Protein AF-A0A484D5K8-F1 (afdb_monomer_lite)

Structure (mmCIF, N/CA/C/O backbone):
data_AF-A0A484D5K8-F1
#
_entry.id   AF-A0A484D5K8-F1
#
loop_
_atom_site.group_PDB
_atom_site.id
_atom_site.type_symbol
_atom_site.label_atom_id
_atom_site.label_alt_id
_atom_site.label_comp_id
_atom_site.label_asym_id
_atom_site.label_entity_id
_atom_site.label_seq_id
_atom_site.pdbx_PDB_ins_code
_atom_site.Cartn_x
_atom_site.Cartn_y
_atom_site.Cartn_z
_atom_site.occupancy
_atom_site.B_iso_or_equiv
_atom_site.auth_seq_id
_atom_site.auth_comp_id
_atom_site.auth_asym_id
_atom_site.auth_atom_id
_atom_site.pdbx_PDB_model_num
ATOM 1 N N . MET A 1 1 ? 22.658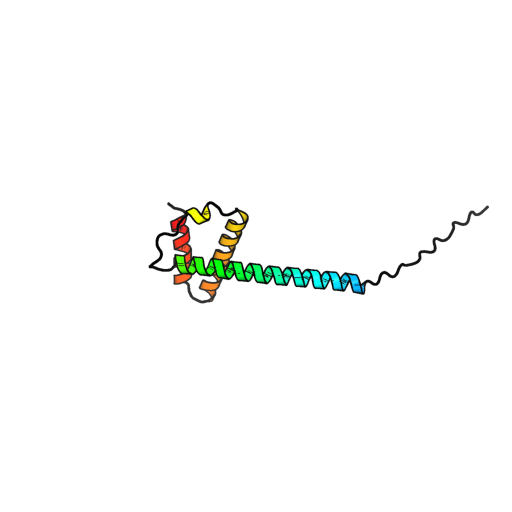 13.164 -77.009 1.00 37.94 1 MET A N 1
ATOM 2 C CA . MET A 1 1 ? 23.662 12.402 -76.237 1.00 37.94 1 MET A CA 1
ATOM 3 C C . MET A 1 1 ? 23.055 12.054 -74.891 1.00 37.94 1 MET A C 1
ATOM 5 O O . MET A 1 1 ? 22.758 12.950 -74.114 1.00 37.94 1 MET A O 1
ATOM 9 N N . GLU A 1 2 ? 22.780 10.773 -74.670 1.00 43.88 2 GLU A N 1
ATOM 10 C CA . GLU A 1 2 ? 22.098 10.262 -73.481 1.00 43.88 2 GLU A CA 1
ATOM 11 C C . GLU A 1 2 ? 23.113 9.976 -72.370 1.00 43.88 2 GLU A C 1
ATOM 13 O O . GLU A 1 2 ? 24.030 9.173 -72.545 1.00 43.88 2 GLU A O 1
ATOM 18 N N . LYS A 1 3 ? 22.986 10.663 -71.231 1.00 46.62 3 LYS A N 1
ATOM 19 C CA . LYS A 1 3 ? 23.890 10.495 -70.088 1.00 46.62 3 LYS A CA 1
ATOM 20 C C . LYS A 1 3 ? 23.287 9.459 -69.134 1.00 46.62 3 LYS A C 1
ATOM 22 O O . LYS A 1 3 ? 22.381 9.765 -68.361 1.00 46.62 3 LYS A O 1
ATOM 27 N N . ARG A 1 4 ? 23.776 8.217 -69.215 1.00 47.25 4 ARG A N 1
ATOM 28 C CA . ARG A 1 4 ? 23.432 7.129 -68.285 1.00 47.25 4 ARG A CA 1
ATOM 29 C C . ARG A 1 4 ? 23.875 7.492 -66.861 1.00 47.25 4 ARG A C 1
ATOM 31 O O . ARG A 1 4 ? 25.015 7.900 -66.656 1.00 47.25 4 ARG A O 1
ATOM 38 N N . ARG A 1 5 ? 22.976 7.333 -65.885 1.00 48.66 5 ARG A N 1
ATOM 39 C CA . ARG A 1 5 ? 23.280 7.436 -64.446 1.00 48.66 5 ARG A CA 1
ATOM 40 C C . ARG A 1 5 ? 23.901 6.112 -63.967 1.00 48.66 5 ARG A C 1
ATOM 42 O O . ARG A 1 5 ? 23.458 5.064 -64.443 1.00 48.66 5 ARG A O 1
ATOM 49 N N . PRO A 1 6 ? 24.892 6.119 -63.058 1.00 44.59 6 PRO A N 1
ATOM 50 C CA . PRO A 1 6 ? 25.453 4.882 -62.533 1.00 44.59 6 PRO A CA 1
ATOM 51 C C . PRO A 1 6 ? 24.456 4.227 -61.569 1.00 44.59 6 PRO A C 1
ATOM 53 O O . PRO A 1 6 ? 23.780 4.908 -60.797 1.00 44.59 6 PRO A O 1
ATOM 56 N N . ARG A 1 7 ? 24.339 2.899 -61.653 1.00 54.81 7 ARG A N 1
ATOM 57 C CA . ARG A 1 7 ? 23.552 2.088 -60.721 1.00 54.81 7 ARG A CA 1
ATOM 58 C C . ARG A 1 7 ? 24.259 2.101 -59.367 1.00 54.81 7 ARG A C 1
ATOM 60 O O . ARG A 1 7 ? 25.444 1.799 -59.294 1.00 54.81 7 ARG A O 1
ATOM 67 N N . VAL A 1 8 ? 23.532 2.480 -58.320 1.00 51.19 8 VAL A N 1
ATOM 68 C CA . VAL A 1 8 ? 23.945 2.245 -56.937 1.00 51.19 8 VAL A CA 1
ATOM 69 C C . VAL A 1 8 ? 23.646 0.778 -56.667 1.00 51.19 8 VAL A C 1
ATOM 71 O O . VAL A 1 8 ? 22.478 0.405 -56.562 1.00 51.19 8 VAL A O 1
ATOM 74 N N . ASP A 1 9 ? 24.682 -0.056 -56.612 1.00 50.00 9 ASP A N 1
ATOM 75 C CA . ASP A 1 9 ? 24.568 -1.405 -56.067 1.00 50.00 9 ASP A CA 1
ATOM 76 C C . ASP A 1 9 ? 24.247 -1.273 -54.577 1.00 50.00 9 ASP A C 1
ATOM 78 O O . ASP A 1 9 ? 25.115 -1.122 -53.716 1.00 50.00 9 ASP A O 1
ATOM 82 N N . GLN A 1 10 ? 22.949 -1.247 -54.285 1.00 47.59 10 GLN A N 1
ATOM 83 C CA . GLN A 1 10 ? 22.411 -1.269 -52.942 1.00 47.59 10 GLN A CA 1
ATOM 84 C C . GLN A 1 10 ? 22.639 -2.678 -52.400 1.00 47.59 10 GLN A C 1
ATOM 86 O O . GLN A 1 10 ? 21.799 -3.566 -52.520 1.00 47.59 10 GLN A O 1
ATOM 91 N N . LYS A 1 11 ? 23.834 -2.900 -51.848 1.00 46.91 11 LYS A N 1
ATOM 92 C CA . LYS A 1 11 ? 24.133 -4.083 -51.052 1.00 46.91 11 LYS A CA 1
ATOM 93 C C . LYS A 1 11 ? 23.225 -4.007 -49.827 1.00 46.91 11 LYS A C 1
ATOM 95 O O . LYS A 1 11 ? 23.500 -3.260 -48.891 1.00 46.91 11 LYS A O 1
ATOM 100 N N . ILE A 1 12 ? 22.098 -4.713 -49.887 1.00 44.78 12 ILE A N 1
ATOM 101 C CA . ILE A 1 12 ? 21.228 -4.962 -48.743 1.00 44.78 12 ILE A CA 1
ATOM 102 C C . ILE A 1 12 ? 22.118 -5.654 -47.713 1.00 44.78 12 ILE A C 1
ATOM 104 O O . ILE A 1 12 ? 22.493 -6.813 -47.865 1.00 44.78 12 ILE A O 1
ATOM 108 N N . SER A 1 13 ? 22.556 -4.886 -46.720 1.00 54.81 13 SER A N 1
ATOM 109 C CA . SER A 1 13 ? 23.180 -5.429 -45.528 1.00 54.81 13 SER A CA 1
ATOM 110 C C . SER A 1 13 ? 22.075 -6.148 -44.771 1.00 54.81 13 SER A C 1
ATOM 112 O O . SER A 1 13 ? 21.310 -5.512 -44.049 1.00 54.81 13 SER A O 1
ATOM 114 N N . GLU A 1 14 ? 21.970 -7.460 -44.962 1.00 52.28 14 GLU A N 1
ATOM 115 C CA . GLU A 1 14 ? 21.289 -8.341 -44.018 1.00 52.28 14 GLU A CA 1
ATOM 116 C C . GLU A 1 14 ? 22.000 -8.212 -42.667 1.00 52.28 14 GLU A C 1
ATOM 118 O O . GLU A 1 14 ? 22.987 -8.883 -42.374 1.00 52.28 14 GLU A O 1
ATOM 123 N N . VAL A 1 15 ? 21.528 -7.275 -41.846 1.00 57.53 15 VAL A N 1
ATOM 124 C CA . VAL A 1 15 ? 21.808 -7.283 -40.414 1.00 57.53 15 VAL A CA 1
ATOM 125 C C . VAL A 1 15 ? 20.986 -8.437 -39.835 1.00 57.53 15 VAL A C 1
ATOM 127 O O . VAL A 1 15 ? 19.788 -8.515 -40.127 1.00 57.53 15 VAL A O 1
ATOM 130 N N . PRO A 1 16 ? 21.573 -9.342 -39.032 1.00 53.19 16 PRO A N 1
ATOM 131 C CA . PRO A 1 16 ? 20.843 -10.463 -38.461 1.00 53.19 16 PRO A CA 1
ATOM 132 C C . PRO A 1 16 ? 19.855 -9.925 -37.420 1.00 53.19 16 PRO A C 1
ATOM 134 O O . PRO A 1 16 ? 20.172 -9.750 -36.246 1.00 53.19 16 PRO A O 1
ATOM 137 N N . SER A 1 17 ? 18.631 -9.647 -37.871 1.00 59.69 17 SER A N 1
ATOM 138 C CA . SER A 1 17 ? 17.537 -9.086 -37.070 1.00 59.69 17 SER A CA 1
ATOM 139 C C . SER A 1 17 ? 17.206 -9.931 -35.825 1.00 59.69 17 SER A C 1
ATOM 141 O O . SER A 1 17 ? 16.697 -9.397 -34.841 1.00 59.69 17 SER A O 1
ATOM 143 N N . GLY A 1 18 ? 17.582 -11.217 -35.814 1.00 56.41 18 GLY A N 1
ATOM 144 C CA . GLY A 1 18 ? 17.373 -12.125 -34.684 1.00 56.41 18 GLY A CA 1
ATOM 145 C C . GLY A 1 18 ? 18.152 -11.776 -33.407 1.00 56.41 18 GLY A C 1
ATOM 146 O O . GLY A 1 18 ? 17.626 -11.981 -32.318 1.00 56.41 18 GLY A O 1
ATOM 147 N N . GLN A 1 19 ? 19.362 -11.206 -33.498 1.00 59.62 19 GLN A N 1
ATOM 148 C CA . GLN A 1 19 ? 20.161 -10.894 -32.299 1.00 59.62 19 GLN A CA 1
ATOM 149 C C . GLN A 1 19 ? 19.642 -9.658 -31.553 1.00 59.62 19 GLN A C 1
ATOM 151 O O . GLN A 1 19 ? 19.581 -9.660 -30.326 1.00 59.62 19 GLN A O 1
ATOM 156 N N . SER A 1 20 ? 19.216 -8.626 -32.285 1.00 65.31 20 SER A N 1
ATOM 157 C CA . SER A 1 20 ? 18.662 -7.402 -31.693 1.00 65.31 20 SER A CA 1
ATOM 158 C C . SER A 1 20 ? 17.314 -7.669 -31.018 1.00 65.31 20 SER A C 1
ATOM 160 O O . SER A 1 20 ? 17.127 -7.279 -29.868 1.00 65.31 20 SER A O 1
ATOM 162 N N . ALA A 1 21 ? 16.404 -8.403 -31.672 1.00 63.81 21 ALA A N 1
ATOM 163 C CA . ALA A 1 21 ? 15.103 -8.741 -31.090 1.00 63.81 21 ALA A CA 1
ATOM 164 C C . ALA A 1 21 ? 15.239 -9.556 -29.789 1.00 63.81 21 ALA A C 1
ATOM 166 O O . ALA A 1 21 ? 14.553 -9.275 -28.807 1.00 63.81 21 ALA A O 1
ATOM 167 N N . GLN A 1 22 ? 16.174 -10.512 -29.749 1.00 71.06 22 GLN A N 1
ATOM 168 C CA . GLN A 1 22 ? 16.443 -11.313 -28.555 1.00 71.06 22 GLN A CA 1
ATOM 169 C C . GLN A 1 22 ? 17.056 -10.480 -27.415 1.00 71.06 22 GLN A C 1
ATOM 171 O O . GLN A 1 22 ? 16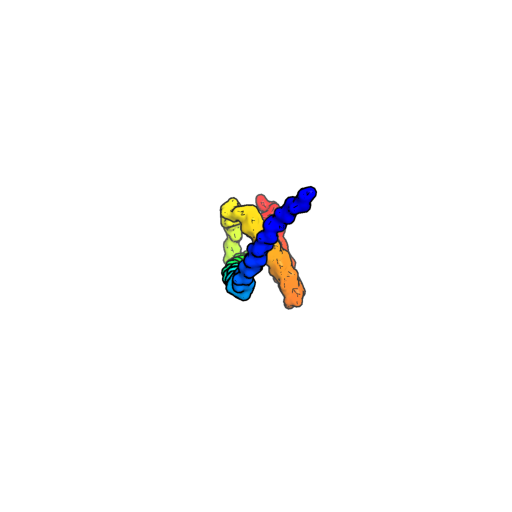.665 -10.647 -26.264 1.00 71.06 22 GLN A O 1
ATOM 176 N N . GLN A 1 23 ? 17.962 -9.541 -27.714 1.00 71.88 23 GLN A N 1
ATOM 177 C CA . GLN A 1 23 ? 18.521 -8.627 -26.708 1.00 71.88 23 GLN A CA 1
ATOM 178 C C . GLN A 1 23 ? 17.465 -7.692 -26.104 1.00 71.88 23 GLN A C 1
ATOM 180 O O . GLN A 1 23 ? 17.476 -7.460 -24.894 1.00 71.88 23 GLN A O 1
ATOM 185 N N . HIS A 1 24 ? 16.538 -7.182 -26.921 1.00 71.44 24 HIS A N 1
ATOM 186 C CA . HIS A 1 24 ? 15.431 -6.359 -26.431 1.00 71.44 24 HIS A CA 1
ATOM 187 C C . HIS A 1 24 ? 14.498 -7.145 -25.504 1.00 71.44 24 HIS A C 1
ATOM 189 O O . HIS A 1 24 ? 14.085 -6.604 -24.479 1.00 71.44 24 HIS A O 1
ATOM 195 N N . GLN A 1 25 ? 14.222 -8.417 -25.810 1.00 76.50 25 GLN A N 1
ATOM 196 C CA . GLN A 1 25 ? 13.418 -9.279 -24.942 1.00 76.50 25 GLN A CA 1
ATOM 197 C C . GLN A 1 25 ? 14.099 -9.508 -23.585 1.00 76.50 25 GLN A C 1
ATOM 199 O O . GLN A 1 25 ? 13.492 -9.244 -22.552 1.00 76.50 25 GLN A O 1
ATOM 204 N N . THR A 1 26 ? 15.384 -9.884 -23.572 1.00 85.12 26 THR A N 1
ATOM 205 C CA . THR A 1 26 ? 16.135 -10.094 -22.321 1.00 85.12 26 THR A CA 1
ATOM 206 C C . THR A 1 26 ? 16.192 -8.826 -21.461 1.00 85.12 26 THR A C 1
ATOM 208 O O . THR A 1 26 ? 16.134 -8.894 -20.232 1.00 85.12 26 THR A O 1
ATOM 211 N N . HIS A 1 27 ? 16.292 -7.652 -22.092 1.00 89.38 27 HIS A N 1
ATOM 212 C CA . HIS A 1 27 ? 16.280 -6.367 -21.393 1.00 89.38 27 HIS A CA 1
ATOM 213 C C . HIS A 1 27 ? 14.925 -6.076 -20.730 1.00 89.38 27 HIS A C 1
ATOM 215 O O . HIS A 1 27 ? 14.893 -5.648 -19.577 1.00 89.38 27 HIS A O 1
ATOM 221 N N . LEU A 1 28 ? 13.810 -6.347 -21.420 1.00 93.94 28 LEU A N 1
ATOM 222 C CA . LEU A 1 28 ? 12.470 -6.221 -20.839 1.00 93.94 28 LEU A CA 1
ATOM 223 C C . LEU A 1 28 ? 12.270 -7.188 -19.669 1.00 93.94 28 LEU A C 1
ATOM 225 O O . LEU A 1 28 ? 11.820 -6.757 -18.609 1.00 93.94 28 LEU A O 1
ATOM 229 N N . ASP A 1 29 ? 12.668 -8.451 -19.821 1.00 94.12 29 ASP A N 1
ATOM 230 C CA . ASP A 1 29 ? 12.542 -9.457 -18.760 1.00 94.12 29 ASP A CA 1
ATOM 231 C C . ASP A 1 29 ? 13.328 -9.038 -17.506 1.00 94.12 29 ASP A C 1
ATOM 233 O O . ASP A 1 29 ? 12.834 -9.137 -16.382 1.00 94.12 29 ASP A O 1
ATOM 237 N N . SER A 1 30 ? 14.524 -8.473 -17.700 1.00 95.12 30 SER A N 1
ATOM 238 C CA . SER A 1 30 ? 15.371 -7.975 -16.611 1.00 95.12 30 SER A CA 1
ATOM 239 C C . SER A 1 30 ? 14.733 -6.788 -15.878 1.00 95.12 30 SER A C 1
ATOM 241 O O . SER A 1 30 ? 14.783 -6.720 -14.650 1.00 95.12 30 SER A O 1
ATOM 243 N N . ILE A 1 31 ? 14.095 -5.869 -16.615 1.00 96.25 31 ILE A N 1
ATOM 244 C CA . ILE A 1 31 ? 13.361 -4.738 -16.030 1.00 96.25 31 ILE A CA 1
ATOM 245 C C . ILE A 1 31 ? 12.179 -5.233 -15.199 1.00 96.25 31 ILE A C 1
ATOM 247 O O . ILE A 1 31 ? 12.012 -4.788 -14.065 1.00 96.25 31 ILE A O 1
ATOM 251 N N . PHE A 1 32 ? 11.357 -6.137 -15.738 1.00 96.44 32 PHE A N 1
ATOM 252 C CA . PHE A 1 32 ? 10.177 -6.630 -15.026 1.00 96.44 32 PHE A CA 1
ATOM 253 C C . PHE A 1 32 ? 10.547 -7.453 -13.791 1.00 96.44 32 PHE A C 1
ATOM 255 O O . PHE A 1 32 ? 9.884 -7.312 -12.768 1.00 96.44 32 PHE A O 1
ATOM 262 N N . MET A 1 33 ? 11.633 -8.227 -13.844 1.00 96.19 33 MET A N 1
ATOM 263 C CA . MET A 1 33 ? 12.149 -8.953 -12.683 1.00 96.19 33 MET A CA 1
ATOM 264 C C . MET A 1 33 ? 12.566 -7.996 -11.553 1.00 96.19 33 MET A C 1
ATOM 266 O O . MET A 1 33 ? 12.160 -8.176 -10.406 1.00 96.19 33 MET A O 1
ATOM 270 N N . LEU A 1 34 ? 13.315 -6.933 -11.875 1.00 97.38 34 LEU A N 1
ATOM 271 C CA . LEU A 1 34 ? 13.704 -5.915 -10.891 1.00 97.38 34 LEU A CA 1
ATOM 272 C C . LEU A 1 34 ? 12.488 -5.131 -10.370 1.00 97.38 34 LEU A C 1
ATOM 274 O O . LEU A 1 34 ? 12.400 -4.803 -9.186 1.00 97.38 34 LEU A O 1
ATOM 278 N N . LEU A 1 35 ? 11.535 -4.821 -11.250 1.00 97.19 35 LEU A N 1
ATOM 279 C CA . LEU A 1 35 ? 10.302 -4.133 -10.882 1.00 97.19 35 LEU A CA 1
ATOM 280 C C . LEU A 1 35 ? 9.460 -4.974 -9.916 1.00 97.19 35 LEU A C 1
ATOM 282 O O . LEU A 1 35 ? 8.966 -4.440 -8.925 1.00 97.19 35 LEU A O 1
ATOM 286 N N . GLU A 1 36 ? 9.319 -6.274 -10.175 1.00 98.06 36 GLU A N 1
ATOM 287 C CA . GLU A 1 36 ? 8.613 -7.201 -9.292 1.00 98.06 36 GLU A CA 1
ATOM 288 C C . GLU A 1 36 ? 9.260 -7.238 -7.904 1.00 98.06 36 GLU A C 1
ATOM 290 O O . GLU A 1 36 ? 8.561 -7.065 -6.904 1.00 98.06 36 GLU A O 1
ATOM 295 N N . GLU A 1 37 ? 10.586 -7.374 -7.824 1.00 97.19 37 GLU A N 1
ATOM 296 C CA . GLU A 1 37 ? 11.315 -7.372 -6.550 1.00 97.19 37 GLU A CA 1
ATOM 297 C C . GLU A 1 37 ? 11.090 -6.071 -5.759 1.00 97.19 37 GLU A C 1
ATOM 299 O O . GLU A 1 37 ? 10.793 -6.099 -4.555 1.00 97.19 37 GLU A O 1
ATOM 304 N N . ASN A 1 38 ? 11.153 -4.928 -6.447 1.00 95.38 38 ASN A N 1
ATOM 305 C CA . ASN A 1 38 ? 10.910 -3.615 -5.855 1.00 95.38 38 ASN A CA 1
ATOM 306 C C . ASN A 1 38 ? 9.470 -3.471 -5.346 1.00 95.38 38 ASN A C 1
ATOM 308 O O . ASN A 1 38 ? 9.258 -3.047 -4.206 1.00 95.38 38 ASN A O 1
ATOM 312 N N . ILE A 1 39 ? 8.475 -3.870 -6.146 1.00 96.12 39 ILE A N 1
ATOM 313 C CA . ILE A 1 39 ? 7.059 -3.821 -5.758 1.00 96.12 39 ILE A CA 1
ATOM 314 C C . ILE A 1 39 ? 6.803 -4.754 -4.575 1.00 96.12 39 ILE A C 1
ATOM 316 O O . ILE A 1 39 ? 6.195 -4.334 -3.593 1.00 96.12 39 ILE A O 1
ATOM 320 N N . VAL A 1 40 ? 7.286 -5.998 -4.613 1.00 96.69 40 VAL A N 1
ATOM 321 C CA . VAL A 1 40 ? 7.103 -6.967 -3.521 1.00 96.69 40 VAL A CA 1
ATOM 322 C C . VAL A 1 40 ? 7.700 -6.435 -2.220 1.00 96.69 40 VAL A C 1
ATOM 324 O O . VAL A 1 40 ? 7.076 -6.545 -1.160 1.00 96.69 40 VAL A O 1
ATOM 327 N N . THR A 1 41 ? 8.885 -5.829 -2.284 1.00 95.94 41 THR A N 1
ATOM 328 C CA . THR A 1 41 ? 9.536 -5.212 -1.123 1.00 95.94 41 THR A CA 1
ATOM 329 C C . THR A 1 41 ? 8.720 -4.040 -0.583 1.00 95.94 41 THR A C 1
ATOM 331 O O . THR A 1 41 ? 8.446 -3.980 0.620 1.00 95.94 41 THR A O 1
ATOM 334 N N . PHE A 1 42 ? 8.269 -3.145 -1.463 1.00 94.00 42 PHE A N 1
ATOM 335 C CA . PHE A 1 42 ? 7.421 -2.014 -1.101 1.00 94.00 42 PHE A CA 1
ATOM 336 C C . PHE A 1 42 ? 6.112 -2.471 -0.441 1.00 94.00 42 PHE A C 1
ATOM 338 O O . PHE A 1 42 ? 5.804 -2.047 0.673 1.00 94.00 42 PHE A O 1
ATOM 345 N N . VAL A 1 43 ? 5.394 -3.410 -1.062 1.00 95.44 43 VAL A N 1
ATOM 346 C CA . VAL A 1 43 ? 4.138 -3.978 -0.548 1.00 95.44 43 VAL A CA 1
ATOM 347 C C . VAL A 1 43 ? 4.344 -4.584 0.839 1.00 95.44 43 VAL A C 1
ATOM 349 O O . VAL A 1 43 ? 3.582 -4.292 1.761 1.00 95.44 43 VAL A O 1
ATOM 352 N N . LYS A 1 44 ? 5.397 -5.389 1.032 1.00 95.62 44 LYS A N 1
ATOM 353 C CA . LYS A 1 44 ? 5.712 -5.983 2.343 1.00 95.62 44 LYS A CA 1
ATOM 354 C C . LYS A 1 44 ? 5.964 -4.915 3.407 1.00 95.62 44 LYS A C 1
ATOM 356 O O . LYS A 1 44 ? 5.508 -5.067 4.541 1.00 95.62 44 LYS A O 1
ATOM 361 N N . ASN A 1 45 ? 6.688 -3.854 3.067 1.00 90.56 45 ASN A N 1
ATOM 362 C CA . ASN A 1 45 ? 7.004 -2.777 4.001 1.00 90.56 45 ASN A CA 1
ATOM 363 C C . ASN A 1 45 ? 5.763 -1.957 4.370 1.00 90.56 45 ASN A C 1
ATOM 365 O O . ASN A 1 45 ? 5.526 -1.712 5.554 1.00 90.56 45 ASN A O 1
ATOM 369 N N . GLU A 1 46 ? 4.942 -1.582 3.392 1.00 92.50 46 GLU A N 1
ATOM 370 C CA . GLU A 1 46 ? 3.729 -0.799 3.634 1.00 92.50 46 GLU A CA 1
ATOM 371 C C . GLU A 1 46 ? 2.651 -1.607 4.373 1.00 92.50 46 GLU A C 1
ATOM 373 O O . GLU A 1 46 ? 2.038 -1.090 5.307 1.00 92.50 46 GLU A O 1
ATOM 378 N N . LEU A 1 47 ? 2.476 -2.901 4.075 1.00 93.81 47 LEU A N 1
ATOM 379 C CA . LEU A 1 47 ? 1.563 -3.763 4.841 1.00 93.81 47 LEU A CA 1
ATOM 380 C C . LEU A 1 47 ? 1.976 -3.883 6.313 1.00 93.81 47 LEU A C 1
ATOM 382 O O . LEU A 1 47 ? 1.117 -3.818 7.192 1.00 93.81 47 LEU A O 1
ATOM 386 N N . LYS A 1 48 ? 3.279 -3.993 6.609 1.00 90.06 48 LYS A N 1
ATOM 387 C CA . LYS A 1 48 ? 3.778 -3.983 7.997 1.00 90.06 48 LYS A CA 1
ATOM 388 C C . LYS A 1 48 ? 3.444 -2.671 8.711 1.00 90.06 48 LYS A C 1
ATOM 390 O O . LYS A 1 48 ? 3.113 -2.697 9.894 1.00 90.06 48 LYS A O 1
ATOM 395 N N . LYS A 1 49 ? 3.523 -1.527 8.022 1.00 87.06 49 LYS A N 1
ATOM 396 C CA . LYS A 1 49 ? 3.131 -0.223 8.588 1.00 87.06 49 LYS A CA 1
ATOM 397 C C . LYS A 1 49 ? 1.630 -0.164 8.865 1.00 87.06 49 LYS A C 1
ATOM 399 O O . LYS A 1 49 ? 1.241 0.276 9.940 1.00 87.06 49 LYS A O 1
ATOM 404 N N . ILE A 1 50 ? 0.802 -0.653 7.941 1.00 87.75 50 ILE A N 1
ATOM 405 C CA . ILE A 1 50 ? -0.657 -0.723 8.110 1.00 87.75 50 ILE A CA 1
ATOM 406 C C . ILE A 1 50 ? -1.033 -1.621 9.294 1.00 87.75 50 ILE A C 1
ATOM 408 O O . ILE A 1 50 ? -1.836 -1.219 10.129 1.00 87.75 50 ILE A O 1
ATOM 412 N N . GLN A 1 51 ? -0.426 -2.805 9.417 1.00 87.81 51 GLN A N 1
ATOM 413 C CA . GLN A 1 51 ? -0.662 -3.696 10.557 1.00 87.81 51 GLN A CA 1
ATOM 414 C C . GLN A 1 51 ? -0.325 -3.023 11.889 1.00 87.81 51 GLN A C 1
ATOM 416 O O . GLN A 1 51 ? -1.114 -3.102 12.826 1.00 87.81 51 GLN A O 1
ATOM 421 N N . LYS A 1 52 ? 0.816 -2.325 11.960 1.00 84.25 52 LYS A N 1
ATOM 422 C CA . LYS A 1 52 ? 1.200 -1.550 13.147 1.00 84.25 52 LYS A CA 1
ATOM 423 C C . LYS A 1 52 ? 0.191 -0.447 13.453 1.00 84.25 52 LYS A C 1
ATOM 425 O O . LYS A 1 52 ? -0.242 -0.344 14.588 1.00 84.25 52 LYS A O 1
ATOM 430 N N . LEU A 1 53 ? -0.228 0.318 12.443 1.00 82.12 53 LEU A N 1
ATOM 431 C CA . LEU A 1 53 ? -1.212 1.397 12.586 1.00 82.12 53 LEU A CA 1
ATOM 432 C C . LEU A 1 53 ? -2.561 0.905 13.134 1.00 82.12 53 LEU A C 1
ATOM 434 O O . LEU A 1 53 ? -3.246 1.636 13.839 1.00 82.12 53 LEU A O 1
ATOM 438 N N . LEU A 1 54 ? -2.952 -0.324 12.794 1.00 83.62 54 LEU A N 1
ATOM 439 C CA . LEU A 1 54 ? -4.204 -0.938 13.239 1.00 83.62 54 LEU A CA 1
ATOM 440 C C . LEU A 1 54 ? -4.082 -1.676 14.581 1.00 83.62 54 LEU A C 1
ATOM 442 O O . LEU A 1 54 ? -5.105 -2.113 15.123 1.00 83.62 54 LEU A O 1
ATOM 446 N N . SER A 1 55 ? -2.86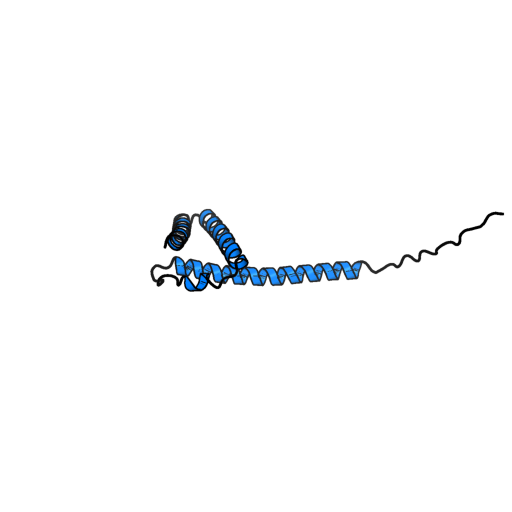1 -1.830 15.101 1.00 83.00 55 SER A N 1
ATOM 447 C CA . SER A 1 55 ? -2.594 -2.500 16.369 1.00 83.00 55 SER A CA 1
ATOM 448 C C . SER A 1 55 ? -3.012 -1.606 17.543 1.00 83.00 55 SER A C 1
ATOM 450 O O . SER A 1 55 ? -2.604 -0.445 17.584 1.00 83.00 55 SER A O 1
ATOM 452 N N . PRO A 1 56 ? -3.783 -2.119 18.519 1.00 70.62 56 PRO A N 1
ATOM 453 C CA . PRO A 1 56 ? -4.209 -1.345 19.688 1.00 70.62 56 PRO A CA 1
ATOM 454 C C . PRO A 1 56 ? -3.040 -0.918 20.592 1.00 70.62 56 PRO A C 1
ATOM 456 O O . PRO A 1 56 ? -3.148 0.088 21.283 1.00 70.62 56 PRO A O 1
ATOM 459 N N . ASP A 1 57 ? -1.917 -1.640 20.543 1.00 69.00 57 ASP A N 1
ATOM 460 C CA . ASP A 1 57 ? -0.727 -1.392 21.371 1.00 69.00 57 ASP A CA 1
ATOM 461 C C . ASP A 1 57 ? 0.295 -0.448 20.714 1.00 69.00 57 ASP A C 1
ATOM 463 O O . ASP A 1 57 ? 1.435 -0.341 21.171 1.00 69.00 57 ASP A O 1
ATOM 467 N N . TYR A 1 58 ? -0.049 0.183 19.586 1.00 62.19 58 TYR A N 1
ATOM 468 C CA . TYR A 1 58 ? 0.902 1.023 18.870 1.00 62.19 58 TYR A CA 1
ATOM 469 C C . TYR A 1 58 ? 0.981 2.417 19.515 1.00 62.19 58 TYR A C 1
ATOM 471 O O . TYR A 1 58 ? -0.016 3.141 19.495 1.00 62.19 58 TYR A O 1
ATOM 479 N N . PRO A 1 59 ? 2.140 2.826 20.072 1.00 61.06 59 PRO A N 1
ATOM 480 C CA . PRO A 1 59 ? 2.330 4.208 20.496 1.00 61.06 59 PRO A CA 1
ATOM 481 C C . PRO A 1 59 ? 2.151 5.111 19.273 1.00 61.06 59 PRO A C 1
ATOM 483 O O . PRO A 1 59 ? 2.598 4.744 18.184 1.00 61.06 59 PRO A O 1
ATOM 486 N N . GLU A 1 60 ? 1.465 6.245 19.449 1.00 56.94 60 GLU A N 1
ATOM 487 C CA . GLU A 1 60 ? 1.138 7.206 18.388 1.00 56.94 60 GLU A CA 1
ATOM 488 C C . GLU A 1 60 ? 2.247 7.285 17.333 1.00 56.94 60 GLU A C 1
ATOM 490 O O . GLU A 1 60 ? 3.395 7.639 17.614 1.00 56.94 60 GLU A O 1
ATOM 495 N N . CYS A 1 61 ? 1.891 6.866 16.114 1.00 55.34 61 CYS A N 1
ATOM 496 C CA . CYS A 1 61 ? 2.784 6.817 14.967 1.00 55.34 61 CYS A CA 1
ATOM 497 C C . CYS A 1 61 ? 3.497 8.157 14.832 1.00 55.34 61 CYS A C 1
ATOM 499 O O . CYS A 1 61 ? 2.853 9.167 14.557 1.00 55.34 61 CYS A O 1
ATOM 501 N N . SER A 1 62 ? 4.815 8.158 15.005 1.00 53.19 62 SER A N 1
ATOM 502 C CA . SER A 1 62 ? 5.642 9.348 14.875 1.00 53.19 62 SER A CA 1
ATOM 503 C C . SER A 1 62 ? 5.470 9.927 13.468 1.00 53.19 62 SER A C 1
ATOM 505 O O . SER A 1 62 ? 6.024 9.424 12.490 1.00 53.19 62 SER A O 1
ATOM 507 N N . GLU A 1 63 ? 4.680 10.995 13.352 1.00 51.81 63 GLU A N 1
ATOM 508 C CA . GLU A 1 63 ? 4.465 11.746 12.110 1.00 51.81 63 GLU A CA 1
ATOM 509 C C . GLU A 1 63 ? 5.770 12.263 11.494 1.00 51.81 63 GLU A C 1
ATOM 511 O O . GLU A 1 63 ? 5.810 12.576 10.303 1.00 51.81 63 GLU A O 1
ATOM 516 N N . SER A 1 64 ? 6.847 12.294 12.285 1.00 51.78 64 SER A N 1
ATOM 517 C CA . SER A 1 64 ? 8.195 12.663 11.866 1.00 51.78 64 SER A CA 1
ATOM 518 C C . SER A 1 64 ? 8.704 11.849 10.679 1.00 51.78 64 SER A C 1
ATOM 520 O O . SER A 1 64 ? 9.404 12.410 9.845 1.00 51.78 64 SER A O 1
ATOM 522 N N . GLN A 1 65 ? 8.301 10.582 10.522 1.00 52.66 65 GLN A N 1
ATOM 523 C CA . GLN A 1 65 ? 8.764 9.773 9.391 1.00 52.66 65 GLN A CA 1
ATOM 524 C C . GLN A 1 65 ? 8.133 10.200 8.052 1.00 52.66 65 GLN A C 1
ATOM 526 O O . GLN A 1 65 ? 8.705 9.936 7.004 1.00 52.66 65 GLN A O 1
ATOM 531 N N . ARG A 1 66 ? 6.985 10.898 8.068 1.00 56.75 66 ARG A N 1
ATOM 532 C CA . ARG A 1 66 ? 6.285 11.345 6.848 1.00 56.75 66 ARG A CA 1
ATOM 533 C C . ARG A 1 66 ? 6.820 12.661 6.276 1.00 56.75 66 ARG A C 1
ATOM 535 O O . ARG A 1 66 ? 6.409 13.038 5.181 1.00 56.75 66 ARG A O 1
ATOM 542 N N . LYS A 1 67 ? 7.631 13.402 7.042 1.00 53.75 67 LYS A N 1
ATOM 543 C CA . LYS A 1 67 ? 8.167 14.711 6.628 1.00 53.75 67 LYS A CA 1
ATOM 544 C C . LYS A 1 67 ? 9.411 14.592 5.745 1.00 53.75 67 LYS A C 1
ATOM 546 O O . LYS A 1 67 ? 9.618 15.481 4.932 1.00 53.75 67 LYS A O 1
ATOM 551 N N . ASP A 1 68 ? 10.151 13.490 5.854 1.00 59.38 68 ASP A N 1
ATOM 552 C CA . ASP A 1 68 ? 11.348 13.207 5.043 1.00 59.38 68 ASP A CA 1
ATOM 553 C C . ASP A 1 68 ? 11.046 12.352 3.796 1.00 59.38 68 ASP A C 1
ATOM 555 O O . ASP A 1 68 ? 11.953 11.816 3.167 1.00 59.38 68 ASP A O 1
ATOM 559 N N . GLU A 1 69 ? 9.770 12.167 3.448 1.00 64.06 69 GLU A N 1
ATOM 560 C CA . GLU A 1 69 ? 9.375 11.381 2.276 1.00 64.06 69 GLU A CA 1
ATOM 561 C C . GLU A 1 69 ? 9.210 12.277 1.056 1.00 64.06 69 GLU A C 1
ATOM 563 O O . GLU A 1 69 ? 8.417 13.221 1.080 1.00 64.06 69 GLU A O 1
ATOM 568 N N . ASP A 1 70 ? 9.900 11.927 -0.028 1.00 77.00 70 ASP A N 1
ATOM 569 C CA . ASP A 1 70 ? 9.725 12.568 -1.327 1.00 77.00 70 ASP A CA 1
ATOM 570 C C . ASP A 1 70 ? 8.261 12.464 -1.802 1.00 77.00 70 ASP A C 1
ATOM 572 O O . ASP A 1 70 ? 7.564 11.472 -1.554 1.00 77.00 70 ASP A O 1
ATOM 576 N N . GLU A 1 71 ? 7.779 13.473 -2.534 1.00 75.38 71 GLU A N 1
ATOM 577 C CA . GLU A 1 71 ? 6.384 13.549 -3.011 1.00 75.38 71 GLU A CA 1
ATOM 578 C C . GLU A 1 71 ? 5.965 12.329 -3.856 1.00 75.38 71 GLU A C 1
ATOM 580 O O . GLU A 1 71 ? 4.827 11.853 -3.781 1.00 75.38 71 GLU A O 1
ATOM 585 N N . GLU A 1 72 ? 6.896 11.756 -4.623 1.00 74.94 72 GLU A N 1
ATOM 586 C CA . GLU A 1 72 ? 6.669 10.527 -5.392 1.00 74.94 72 GLU A CA 1
ATOM 587 C C . GLU A 1 72 ? 6.422 9.313 -4.481 1.00 74.94 72 GLU A C 1
ATOM 589 O O . GLU A 1 72 ? 5.557 8.468 -4.744 1.00 74.94 72 GLU A O 1
ATOM 594 N N . GLN A 1 73 ? 7.119 9.249 -3.345 1.00 81.12 73 GLN A N 1
ATOM 595 C CA . GLN A 1 73 ? 6.907 8.200 -2.358 1.00 81.12 73 GLN A CA 1
ATOM 596 C C . GLN A 1 73 ? 5.557 8.377 -1.654 1.00 81.12 73 GLN A C 1
ATOM 598 O O . GLN A 1 73 ? 4.855 7.393 -1.392 1.00 81.12 73 GLN A O 1
ATOM 603 N N . ARG A 1 74 ? 5.153 9.626 -1.393 1.00 83.12 74 ARG A N 1
ATOM 604 C CA . ARG A 1 74 ? 3.849 9.956 -0.806 1.00 83.12 74 ARG A CA 1
ATOM 605 C C . ARG A 1 74 ? 2.695 9.523 -1.709 1.00 83.12 74 ARG A C 1
ATOM 607 O O . ARG A 1 74 ? 1.763 8.869 -1.231 1.00 83.12 74 ARG A O 1
ATOM 614 N N . SER A 1 75 ? 2.771 9.835 -3.003 1.00 86.94 75 SER A N 1
ATOM 615 C CA . SER A 1 75 ? 1.735 9.470 -3.978 1.00 86.94 75 SER A CA 1
ATOM 616 C C . SER A 1 75 ? 1.6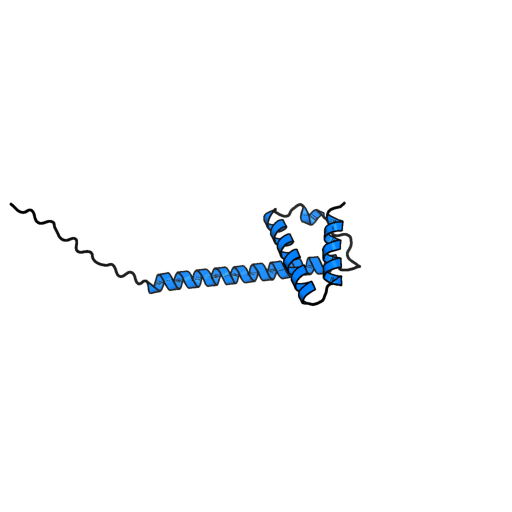18 7.949 -4.142 1.00 86.94 75 SER A C 1
ATOM 618 O O . SER A 1 75 ? 0.511 7.403 -4.114 1.00 86.94 75 SER A O 1
ATOM 620 N N . SER A 1 76 ? 2.753 7.244 -4.182 1.00 89.81 76 SER A N 1
ATOM 621 C CA . SER A 1 76 ? 2.806 5.779 -4.235 1.00 89.81 76 SER A CA 1
ATOM 622 C C . SER A 1 76 ? 2.119 5.131 -3.029 1.00 89.81 76 SER A C 1
ATOM 624 O O . SER A 1 76 ? 1.360 4.171 -3.175 1.00 89.81 76 SER A O 1
ATOM 626 N N . ARG A 1 77 ? 2.313 5.683 -1.824 1.00 89.50 77 ARG A N 1
ATOM 627 C CA . ARG A 1 77 ? 1.649 5.199 -0.601 1.00 89.50 77 ARG A CA 1
ATOM 628 C C . ARG A 1 77 ? 0.150 5.449 -0.604 1.00 89.50 77 ARG A C 1
ATOM 630 O O . ARG A 1 77 ? -0.611 4.590 -0.160 1.00 89.50 77 ARG A O 1
ATOM 637 N N . GLU A 1 78 ? -0.292 6.599 -1.105 1.00 89.44 78 GLU A N 1
ATOM 638 C CA . GLU A 1 78 ? -1.721 6.882 -1.234 1.00 89.44 78 GLU A CA 1
ATOM 639 C C . GLU A 1 78 ? -2.393 5.917 -2.223 1.00 89.44 78 GLU A C 1
ATOM 641 O O . GLU A 1 78 ? -3.456 5.363 -1.926 1.00 89.44 78 GLU A O 1
ATOM 646 N N . ALA A 1 79 ? -1.757 5.659 -3.369 1.00 93.19 79 ALA A N 1
ATOM 647 C CA . ALA A 1 79 ? -2.233 4.675 -4.338 1.00 93.19 79 ALA A CA 1
ATOM 648 C C . ALA A 1 79 ? -2.285 3.265 -3.727 1.00 93.19 79 ALA A C 1
ATOM 650 O O . ALA A 1 79 ? -3.301 2.574 -3.833 1.00 93.19 79 ALA A O 1
ATOM 651 N N . PHE A 1 80 ? -1.232 2.863 -3.014 1.00 94.19 80 PHE A N 1
ATOM 652 C CA . PHE A 1 80 ? -1.177 1.568 -2.343 1.00 94.19 80 PHE A CA 1
ATOM 653 C C . PHE A 1 80 ? -2.264 1.401 -1.275 1.00 94.19 80 PHE A C 1
ATOM 655 O O . PHE A 1 80 ? -2.875 0.335 -1.166 1.00 94.19 80 PHE A O 1
ATOM 662 N N . LEU A 1 81 ? -2.570 2.458 -0.522 1.00 92.38 81 LEU A N 1
ATOM 663 C CA . LEU A 1 81 ? -3.665 2.446 0.444 1.00 92.38 81 LEU A CA 1
ATOM 664 C C . LEU A 1 81 ? -5.020 2.222 -0.244 1.00 92.38 81 LEU A C 1
ATOM 666 O O . LEU A 1 81 ? -5.807 1.400 0.223 1.00 92.38 81 LEU A O 1
ATOM 670 N N . LYS A 1 82 ? -5.283 2.890 -1.376 1.00 94.75 82 LYS A N 1
ATOM 671 C CA . LYS A 1 82 ? -6.514 2.683 -2.166 1.00 94.75 82 LYS A CA 1
ATOM 672 C C . LYS A 1 82 ? -6.637 1.234 -2.642 1.00 94.75 82 LYS A C 1
ATOM 674 O O . LYS A 1 82 ? -7.705 0.638 -2.507 1.00 94.75 82 LYS A O 1
ATOM 679 N N . ILE A 1 83 ? -5.539 0.654 -3.131 1.00 96.38 83 ILE A N 1
ATOM 680 C CA . ILE A 1 83 ? -5.472 -0.760 -3.531 1.00 96.38 83 ILE A CA 1
ATOM 681 C C . ILE A 1 83 ? -5.758 -1.670 -2.329 1.00 96.38 83 ILE A C 1
ATOM 683 O O . ILE A 1 83 ? -6.587 -2.574 -2.421 1.00 96.38 83 ILE A O 1
ATOM 687 N N . THR A 1 84 ? -5.137 -1.399 -1.181 1.00 96.44 84 THR A N 1
ATOM 688 C CA . THR A 1 84 ? -5.331 -2.178 0.050 1.00 96.44 84 THR A CA 1
ATOM 689 C C . THR A 1 84 ? -6.794 -2.163 0.495 1.00 96.44 84 THR A C 1
ATOM 691 O O . THR A 1 84 ? -7.372 -3.221 0.734 1.00 96.44 84 THR A O 1
ATOM 694 N N . LEU A 1 85 ? -7.429 -0.987 0.538 1.00 96.06 85 LEU A N 1
ATOM 695 C CA . LEU A 1 85 ? -8.849 -0.848 0.878 1.00 96.06 85 LEU A CA 1
ATOM 696 C C . LEU A 1 85 ? -9.749 -1.612 -0.100 1.00 96.06 85 LEU A C 1
ATOM 698 O O . LEU A 1 85 ? -10.704 -2.263 0.323 1.00 96.06 85 LEU A O 1
ATOM 702 N N . HIS A 1 86 ? -9.442 -1.564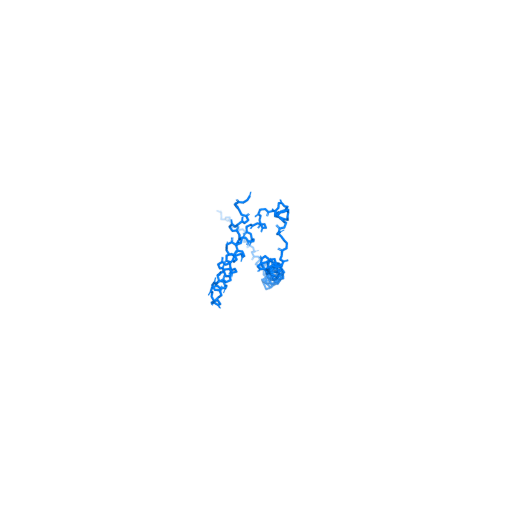 -1.400 1.00 97.44 86 HIS A N 1
ATOM 703 C CA . HIS A 1 86 ? -10.175 -2.329 -2.405 1.00 97.44 86 HIS A CA 1
ATOM 704 C C . HIS A 1 86 ? -10.097 -3.839 -2.137 1.00 97.44 86 HIS A C 1
ATOM 706 O O . HIS A 1 86 ? -11.126 -4.517 -2.139 1.00 97.44 86 HIS A O 1
ATOM 712 N N . PHE A 1 87 ? -8.903 -4.367 -1.852 1.00 97.94 87 PHE A N 1
ATOM 713 C CA . PHE A 1 87 ? -8.732 -5.786 -1.537 1.00 97.94 87 PHE A CA 1
ATOM 714 C C . PHE A 1 87 ? -9.420 -6.190 -0.234 1.00 97.94 87 PHE A C 1
ATOM 716 O O . PHE A 1 87 ? -10.094 -7.216 -0.222 1.00 97.94 87 PHE A O 1
ATOM 723 N N . LEU A 1 88 ? -9.328 -5.384 0.828 1.00 97.31 88 LEU A N 1
ATOM 724 C CA . LEU A 1 88 ? -10.023 -5.658 2.090 1.00 97.31 88 LEU A CA 1
ATOM 725 C C . LEU A 1 88 ? -11.538 -5.791 1.884 1.00 97.31 88 LEU A C 1
ATOM 727 O O . LEU A 1 88 ? -12.131 -6.776 2.320 1.00 97.31 88 LEU A O 1
ATOM 731 N N . ARG A 1 89 ? -12.148 -4.871 1.130 1.00 97.75 89 ARG A N 1
ATOM 732 C CA . ARG A 1 89 ? -13.578 -4.940 0.783 1.00 97.75 89 ARG A CA 1
ATOM 733 C C . ARG A 1 89 ? -13.905 -6.166 -0.065 1.00 97.75 89 ARG A C 1
ATOM 735 O O . ARG A 1 89 ? -14.854 -6.889 0.218 1.00 97.75 89 ARG A O 1
ATOM 742 N N . ARG A 1 90 ? -13.075 -6.483 -1.065 1.00 98.19 90 ARG A N 1
ATOM 743 C CA . ARG A 1 90 ? -13.230 -7.709 -1.872 1.00 98.19 90 ARG A CA 1
ATOM 744 C C . ARG A 1 90 ? -13.121 -8.986 -1.024 1.00 98.19 90 ARG A C 1
ATOM 746 O O . ARG A 1 90 ? -13.764 -9.983 -1.343 1.00 98.19 90 ARG A O 1
ATOM 753 N N . MET A 1 91 ? -12.343 -8.950 0.056 1.00 97.88 91 MET A N 1
ATOM 754 C CA . MET A 1 91 ? -12.206 -10.027 1.042 1.00 97.88 91 MET A CA 1
ATOM 755 C C . MET A 1 91 ? -13.316 -10.031 2.112 1.00 97.88 91 MET A C 1
ATOM 757 O O . MET A 1 91 ? -13.257 -10.861 3.018 1.00 97.88 91 MET A O 1
ATOM 761 N N . LYS A 1 92 ? -14.325 -9.147 2.017 1.00 97.69 92 LYS A N 1
ATOM 762 C CA . LYS A 1 92 ? -15.395 -8.947 3.017 1.00 97.69 92 LYS A CA 1
ATOM 763 C C . LYS A 1 92 ? -14.876 -8.539 4.403 1.00 97.69 92 LYS A C 1
ATOM 765 O O . LYS A 1 92 ? -15.441 -8.912 5.426 1.00 97.69 92 LYS A O 1
ATOM 770 N N . GLN A 1 93 ? -13.761 -7.813 4.436 1.00 97.50 93 GLN A N 1
ATOM 771 C CA . GLN A 1 93 ? -13.158 -7.237 5.641 1.00 97.50 93 GLN A CA 1
ATOM 772 C C . GLN A 1 93 ? -13.510 -5.745 5.740 1.00 97.50 93 GLN A C 1
ATOM 774 O O . GLN A 1 93 ? -12.626 -4.892 5.840 1.00 97.50 93 GLN A O 1
ATOM 779 N N . ASP A 1 94 ? -14.803 -5.425 5.658 1.00 96.25 94 ASP A N 1
ATOM 780 C CA . ASP A 1 94 ? -15.297 -4.045 5.583 1.00 96.25 94 ASP A CA 1
ATOM 781 C C . ASP A 1 94 ? -14.966 -3.240 6.847 1.00 96.25 94 ASP A C 1
ATOM 783 O O . ASP A 1 94 ? -14.416 -2.147 6.747 1.00 96.25 94 ASP A O 1
ATOM 787 N N . GLU A 1 95 ? -15.145 -3.824 8.037 1.00 94.31 95 GLU A N 1
ATOM 788 C CA . GLU A 1 95 ? -14.779 -3.171 9.304 1.00 94.31 95 GLU A CA 1
ATOM 789 C C . GLU A 1 95 ? -13.286 -2.815 9.370 1.00 94.31 95 GLU A C 1
ATOM 791 O O . GLU A 1 95 ? -12.902 -1.753 9.864 1.00 94.31 95 GLU A O 1
ATOM 796 N N . LEU A 1 96 ? -12.417 -3.688 8.846 1.00 93.38 96 LEU A N 1
ATOM 797 C CA . LEU A 1 96 ? -10.977 -3.439 8.818 1.00 93.38 96 LEU A CA 1
ATOM 798 C C . LEU A 1 96 ? -10.625 -2.327 7.823 1.00 93.38 96 LEU A C 1
ATOM 800 O O . LEU A 1 96 ? -9.773 -1.486 8.118 1.00 93.38 96 LEU A O 1
ATOM 804 N N . ALA A 1 97 ? -11.296 -2.297 6.667 1.00 94.62 97 ALA A N 1
ATOM 805 C CA . ALA A 1 97 ? -11.154 -1.227 5.687 1.00 94.62 97 ALA A CA 1
ATOM 806 C C . ALA A 1 97 ? -11.603 0.127 6.261 1.00 94.62 97 ALA A C 1
ATOM 808 O O . ALA A 1 97 ? -10.888 1.119 6.110 1.00 94.62 97 ALA A O 1
ATOM 809 N N . ASP A 1 98 ? -12.729 0.165 6.972 1.00 92.94 98 ASP A N 1
ATOM 810 C CA . ASP A 1 98 ? -13.274 1.393 7.555 1.00 92.94 98 ASP A CA 1
ATOM 811 C C . ASP A 1 98 ? -12.401 1.919 8.700 1.00 92.94 98 ASP A C 1
ATOM 813 O O . ASP A 1 98 ? -12.122 3.122 8.776 1.00 92.94 98 ASP A O 1
ATOM 817 N N . ARG A 1 99 ? -11.873 1.026 9.550 1.00 90.94 99 ARG A N 1
ATOM 818 C CA . ARG A 1 99 ? -10.885 1.382 10.584 1.00 90.94 99 ARG A CA 1
ATOM 819 C C . ARG A 1 99 ? -9.607 1.955 9.974 1.00 90.94 99 ARG A C 1
ATOM 821 O O . ARG A 1 99 ? -9.127 2.999 10.419 1.00 90.94 99 ARG A O 1
ATOM 828 N N . LEU A 1 100 ? -9.075 1.313 8.933 1.00 90.44 100 LEU A N 1
ATOM 829 C CA . LEU A 1 100 ? -7.885 1.785 8.226 1.00 90.44 100 LEU A CA 1
ATOM 830 C C . LEU A 1 100 ? -8.116 3.156 7.579 1.00 90.44 100 LEU A C 1
ATOM 832 O O . LEU A 1 100 ? -7.297 4.061 7.741 1.00 90.44 100 LEU A O 1
ATOM 836 N N . GLN A 1 101 ? -9.253 3.351 6.915 1.00 88.62 101 GLN A N 1
ATOM 837 C CA . GLN A 1 101 ? -9.618 4.633 6.315 1.00 88.62 101 GLN A CA 1
ATOM 838 C C . GLN A 1 101 ? -9.771 5.744 7.372 1.00 88.62 101 GLN A C 1
ATOM 840 O O . GLN A 1 101 ? -9.295 6.864 7.167 1.00 88.62 101 GLN A O 1
ATOM 845 N N . SER A 1 102 ? -10.364 5.427 8.525 1.00 83.75 102 SER A N 1
ATOM 846 C CA . SER A 1 102 ? -10.560 6.366 9.637 1.00 83.75 102 SER A CA 1
ATOM 847 C C . SER A 1 102 ? -9.243 6.778 10.302 1.00 83.75 102 SER A C 1
ATOM 849 O O . SER A 1 102 ? -9.038 7.961 10.570 1.00 83.75 102 SER A O 1
ATOM 851 N N . SER A 1 103 ? -8.303 5.842 10.482 1.00 76.25 103 SER A N 1
ATOM 852 C CA . SER A 1 103 ? -6.974 6.126 11.052 1.00 76.25 103 SER A CA 1
ATOM 853 C C . SER A 1 103 ? -6.190 7.172 10.248 1.00 76.25 103 SER A C 1
ATOM 855 O O . SER A 1 103 ? -5.492 8.011 10.813 1.00 76.25 103 SER A O 1
ATOM 857 N N . LYS A 1 104 ? -6.369 7.197 8.920 1.00 68.06 104 LYS A N 1
ATOM 858 C CA . LYS A 1 104 ? -5.728 8.180 8.039 1.00 68.06 104 LYS A CA 1
ATOM 859 C C . LYS A 1 104 ? -6.353 9.571 8.152 1.00 68.06 104 LYS A C 1
ATOM 861 O O . LYS A 1 104 ? -5.622 10.556 8.095 1.00 68.06 104 LYS A O 1
ATOM 866 N N . MET A 1 105 ? -7.677 9.649 8.298 1.00 55.50 105 MET A N 1
ATOM 867 C CA . MET A 1 105 ? -8.392 10.919 8.476 1.00 55.50 105 MET A CA 1
ATOM 868 C C . MET A 1 105 ? -8.072 11.579 9.819 1.00 55.50 105 MET A C 1
ATOM 870 O O . MET A 1 105 ? -8.076 12.804 9.908 1.00 55.50 105 MET A O 1
ATOM 874 N N . ILE A 1 106 ? -7.767 10.778 10.844 1.00 55.16 106 ILE A N 1
ATOM 875 C CA . ILE A 1 106 ? -7.310 11.280 12.144 1.00 55.16 106 ILE A CA 1
ATOM 876 C C . ILE A 1 106 ? -5.916 11.918 12.002 1.00 55.16 106 ILE A C 1
ATOM 878 O O . ILE A 1 106 ? -5.735 13.048 12.436 1.00 55.16 106 ILE A O 1
ATOM 882 N N . SER A 1 107 ? -4.980 11.288 11.277 1.00 52.97 107 SER A N 1
ATOM 883 C CA . SER A 1 107 ? -3.638 11.849 10.996 1.00 52.97 107 SER A CA 1
ATOM 884 C C . SER A 1 107 ? -3.594 13.042 10.015 1.00 52.97 107 SER A C 1
ATOM 886 O O . SER A 1 107 ? -2.517 13.393 9.546 1.00 52.97 107 SER A O 1
ATOM 888 N N . LEU A 1 108 ? -4.731 13.615 9.605 1.00 47.22 108 LEU A N 1
ATOM 889 C CA . LEU A 1 108 ? -4.791 14.826 8.762 1.00 47.22 108 LEU A CA 1
ATOM 890 C C . LEU A 1 108 ? -5.509 15.998 9.452 1.00 47.22 108 LEU A C 1
ATOM 892 O O . LEU A 1 108 ? -5.604 17.075 8.870 1.00 47.22 108 LEU A O 1
ATOM 896 N N . LYS A 1 109 ? -6.068 15.778 10.649 1.00 33.78 109 LYS A N 1
ATOM 897 C CA . LYS A 1 109 ? -6.884 16.756 11.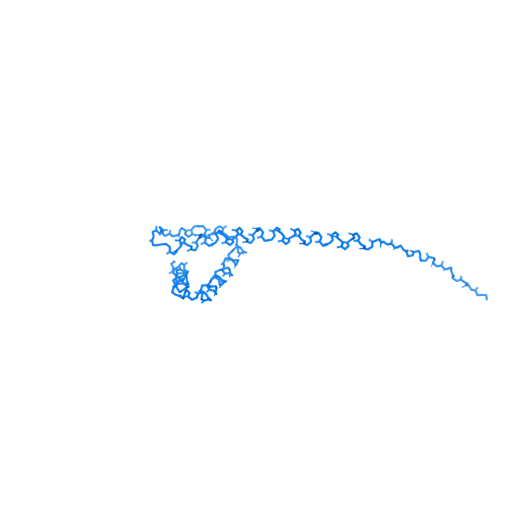389 1.00 33.78 109 LYS A CA 1
ATOM 898 C C . LYS A 1 109 ? -6.226 17.260 12.679 1.00 33.78 109 LYS A C 1
ATOM 900 O O . LYS A 1 109 ? -6.883 17.971 13.436 1.00 33.78 109 LYS A O 1
ATOM 905 N N . ILE A 1 110 ? -4.973 16.890 12.914 1.00 41.44 110 ILE A N 1
ATOM 906 C CA . ILE A 1 110 ? -4.116 17.380 14.000 1.00 41.44 110 ILE A CA 1
ATOM 907 C C . ILE A 1 110 ? -3.022 18.226 13.348 1.00 41.44 110 ILE A C 1
ATOM 909 O O . ILE A 1 110 ? -2.717 19.303 13.902 1.00 41.44 110 ILE A O 1
#

Organism: Perca flavescens (NCBI:txid8167)

pLDDT: mean 76.48, std 19.4, range [33.78, 98.19]

Foldseek 3Di:
DDDDDDDDPPPPPPDPPVVVVVVVVVVVVVVVVVVVVVVVVVLVVLVVVLVLLLDPPRDPDPCVVVVPDDPVRVVVSVVSLVVVLVVCVVVVVNVSSVSSVVSVVVVVPD

Sequence (110 aa):
MEKRRPRVDQKISEVPSGQSAQQHQTHLDSIFMLLEENIVTFVKNELKKIQKLLSPDYPECSESQRKDEDEEQRSSREAFLKITLHFLRRMKQDELADRLQSSKMISLKI

Radius of gyration: 27.58 Å; chains: 1; bounding box: 41×30×98 Å

Secondary structure (DSSP, 8-state):
---PPPP---------HHHHHHHHHHHHHHHHHHHHHHHHHHHHHHHHHHHHHH-TT-----GGGGTSS-HHHHHHHHHHHHHHHHHHHHTT-HHHHHHHHHHHHHTT--